Protein AF-A0A3B8W9D3-F1 (afdb_monomer)

Sequence (168 aa):
LASAAIVLVVVSRVHPNFDFNYLPTVIVENNRAYTASGGADHAIGFAELEPDWVSLARHAPWAAFSGMFRPLPGESFNFLSLLFSLENGVVLLLTLWSLSRWGKTRQVNSWMIAVLLYTVVLALLLALSTPNFGSLARYKTGFMPFFVYLILFNHPVAQALQRRLKFL

Nearest PDB structures (foldseek):
  8a0p-assembly1_A  TM=1.845E-01  e=8.650E+00  Populus trichocarpa

Structure (mmCIF, N/CA/C/O backbone):
data_AF-A0A3B8W9D3-F1
#
_entry.id   AF-A0A3B8W9D3-F1
#
loop_
_atom_site.group_PDB
_atom_site.id
_atom_site.type_symbol
_atom_site.label_atom_id
_atom_site.label_alt_id
_atom_site.label_comp_id
_atom_site.label_asym_id
_atom_site.label_entity_id
_atom_site.label_seq_id
_atom_site.pdbx_PDB_ins_code
_atom_site.Cartn_x
_atom_site.Cartn_y
_atom_site.Cartn_z
_atom_site.occupancy
_atom_site.B_iso_or_equiv
_atom_site.auth_seq_id
_atom_site.auth_comp_id
_atom_site.auth_asym_id
_atom_site.auth_atom_id
_atom_site.pdbx_PDB_model_num
ATOM 1 N N . LEU A 1 1 ? -21.979 4.818 -26.863 1.00 64.06 1 LEU A N 1
ATOM 2 C CA . LEU A 1 1 ? -21.192 3.741 -26.210 1.00 64.06 1 LEU A CA 1
ATOM 3 C C . LEU A 1 1 ? -20.366 2.945 -27.225 1.00 64.06 1 LEU A C 1
ATOM 5 O O . LEU A 1 1 ? -19.154 2.928 -27.081 1.00 64.06 1 LEU A O 1
ATOM 9 N N . ALA A 1 2 ? -20.965 2.384 -28.285 1.00 70.75 2 ALA A N 1
ATOM 10 C CA . ALA A 1 2 ? -20.228 1.633 -29.317 1.00 70.75 2 ALA A CA 1
ATOM 11 C C . ALA A 1 2 ? -19.156 2.457 -30.066 1.00 70.75 2 ALA A C 1
ATOM 13 O O . ALA A 1 2 ? -18.045 1.983 -30.269 1.00 70.75 2 ALA A O 1
ATOM 14 N N . SER A 1 3 ? -19.443 3.717 -30.404 1.00 73.12 3 SER A N 1
ATOM 15 C CA . SER A 1 3 ? -18.486 4.621 -31.062 1.00 73.12 3 SER A CA 1
ATOM 16 C C . SER A 1 3 ? -17.249 4.919 -30.209 1.00 73.12 3 SER A C 1
ATOM 18 O O . SER A 1 3 ? -16.134 4.900 -30.716 1.00 73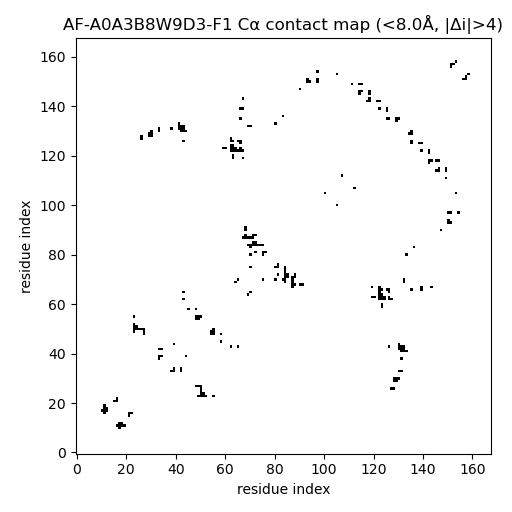.12 3 SER A O 1
ATOM 20 N N . ALA A 1 4 ? -17.424 5.121 -28.900 1.00 75.81 4 ALA A N 1
ATOM 21 C CA . ALA A 1 4 ? -16.316 5.343 -27.970 1.00 75.81 4 ALA A CA 1
ATOM 22 C C . ALA A 1 4 ? -15.431 4.094 -27.813 1.00 75.81 4 ALA A C 1
ATOM 24 O O . ALA A 1 4 ? -14.210 4.208 -27.784 1.00 75.81 4 ALA A O 1
ATOM 25 N N . ALA A 1 5 ? -16.036 2.901 -27.773 1.00 78.94 5 ALA A N 1
ATOM 26 C CA . ALA A 1 5 ? -15.295 1.642 -27.727 1.00 78.94 5 ALA A CA 1
ATOM 27 C C . ALA A 1 5 ? -14.464 1.418 -29.002 1.00 78.94 5 ALA A C 1
ATOM 29 O O . ALA A 1 5 ? -13.304 1.032 -28.914 1.00 78.94 5 ALA A O 1
ATOM 30 N N . ILE A 1 6 ? -15.021 1.726 -30.178 1.00 81.19 6 ILE A N 1
ATOM 31 C CA . ILE A 1 6 ? -14.300 1.628 -31.457 1.00 81.19 6 ILE A CA 1
ATOM 32 C C . ILE A 1 6 ? -13.117 2.601 -31.488 1.00 81.19 6 ILE A C 1
ATOM 34 O O . ILE A 1 6 ? -12.015 2.199 -31.846 1.00 81.19 6 ILE A O 1
ATOM 38 N N . VAL A 1 7 ? -13.314 3.851 -31.056 1.00 81.50 7 VAL A N 1
ATOM 39 C CA . VAL A 1 7 ? -12.227 4.842 -30.975 1.00 81.50 7 VAL A CA 1
ATOM 40 C C . VAL A 1 7 ? -11.122 4.370 -30.026 1.00 81.50 7 VAL A C 1
ATOM 42 O O . VAL A 1 7 ? -9.953 4.445 -30.388 1.00 81.50 7 VAL A O 1
ATOM 45 N N . LEU A 1 8 ? -11.468 3.815 -28.860 1.00 76.50 8 LEU A N 1
ATOM 46 C CA . LEU A 1 8 ? -10.487 3.268 -27.915 1.00 76.50 8 LEU A CA 1
ATOM 47 C C . LEU A 1 8 ? -9.692 2.098 -28.505 1.00 76.50 8 LEU A C 1
ATOM 49 O O . LEU A 1 8 ? -8.474 2.055 -28.349 1.00 76.50 8 LEU A O 1
ATOM 53 N N . VAL A 1 9 ? -10.350 1.178 -29.217 1.00 77.31 9 VAL A N 1
ATOM 54 C CA . VAL A 1 9 ? -9.668 0.048 -29.869 1.00 77.31 9 VAL A CA 1
ATOM 55 C C . VAL A 1 9 ? -8.755 0.534 -30.994 1.00 77.31 9 VAL A C 1
ATOM 57 O O . VAL A 1 9 ? -7.627 0.062 -31.103 1.00 77.31 9 VAL A O 1
ATOM 60 N N . VAL A 1 10 ? -9.198 1.493 -31.809 1.00 79.56 10 VAL A N 1
ATOM 61 C CA . VAL A 1 10 ? -8.377 2.047 -32.896 1.00 79.56 10 VAL A CA 1
ATOM 62 C C . VAL A 1 10 ? -7.162 2.786 -32.334 1.00 79.56 10 VAL A C 1
ATOM 64 O O . VAL A 1 10 ? -6.044 2.513 -32.758 1.00 79.56 10 VAL A O 1
ATOM 67 N N . VAL A 1 11 ? -7.346 3.650 -31.331 1.00 77.56 11 VAL A N 1
ATOM 68 C CA . VAL A 1 11 ? -6.237 4.362 -30.668 1.00 77.56 11 VAL A CA 1
ATOM 69 C C . VAL A 1 11 ? -5.255 3.381 -30.021 1.00 77.56 11 VAL A C 1
ATOM 71 O O . VAL A 1 11 ? -4.046 3.556 -30.161 1.00 77.56 11 VAL A O 1
ATOM 74 N N . SER A 1 12 ? -5.758 2.306 -29.404 1.00 75.00 12 SER A N 1
ATOM 75 C CA . SER A 1 12 ? -4.935 1.234 -28.827 1.00 75.00 12 SER A CA 1
ATOM 76 C C . SER A 1 12 ? -4.045 0.527 -29.852 1.00 75.00 12 SER A C 1
ATOM 78 O O . SER A 1 12 ? -2.940 0.114 -29.519 1.00 75.00 12 SER A O 1
ATOM 80 N N . ARG A 1 13 ? -4.482 0.424 -31.114 1.00 72.88 13 ARG A N 1
ATOM 81 C CA . ARG A 1 13 ? -3.725 -0.250 -32.183 1.00 72.88 13 ARG A CA 1
ATOM 82 C C . ARG A 1 13 ? -2.779 0.665 -32.957 1.00 72.88 13 ARG A C 1
ATOM 84 O O . ARG A 1 13 ? -1.883 0.159 -33.622 1.00 72.88 13 ARG A O 1
ATOM 91 N N . VAL A 1 14 ? -2.983 1.981 -32.912 1.00 80.00 14 VAL A N 1
ATOM 92 C CA . VAL A 1 14 ? -2.197 2.946 -33.703 1.00 80.00 14 VAL A CA 1
ATOM 93 C C . VAL A 1 14 ? -0.906 3.357 -32.999 1.00 80.00 14 VAL A C 1
ATOM 95 O O . VAL A 1 14 ? 0.073 3.679 -33.669 1.00 80.00 14 VAL A O 1
ATOM 98 N N . HIS A 1 15 ? -0.875 3.347 -31.666 1.00 76.25 15 HIS A N 1
ATOM 99 C CA . HIS A 1 15 ? 0.270 3.850 -30.918 1.00 76.25 15 HIS A CA 1
ATOM 100 C C . HIS A 1 15 ? 0.779 2.802 -29.911 1.00 76.25 15 HIS A C 1
ATOM 102 O O . HIS A 1 15 ? -0.001 2.380 -29.059 1.00 76.25 15 HIS A O 1
ATOM 108 N N . PRO A 1 16 ? 2.080 2.435 -29.932 1.00 71.94 16 PRO A N 1
ATOM 109 C CA . PRO A 1 16 ? 2.653 1.385 -29.076 1.00 71.94 16 PRO A CA 1
ATOM 110 C C . PRO A 1 16 ? 2.342 1.558 -27.583 1.00 71.94 16 PRO A C 1
ATOM 112 O O . PRO A 1 16 ? 1.977 0.605 -26.910 1.00 71.94 16 PRO A O 1
ATOM 115 N N . ASN A 1 17 ? 2.377 2.798 -27.077 1.00 74.06 17 ASN A N 1
ATOM 116 C CA . ASN A 1 17 ? 2.039 3.104 -25.675 1.00 74.06 17 ASN A CA 1
ATOM 117 C C . ASN A 1 17 ? 0.587 2.786 -25.267 1.00 74.06 17 ASN A C 1
ATOM 119 O O . ASN A 1 17 ? 0.297 2.774 -24.074 1.00 74.06 17 ASN A O 1
ATOM 123 N N . PHE A 1 18 ? -0.327 2.585 -26.219 1.00 73.75 18 PHE A N 1
ATOM 124 C CA . PHE A 1 18 ? -1.715 2.211 -25.941 1.00 73.75 18 PHE A CA 1
ATOM 125 C C . PHE A 1 18 ? -2.002 0.73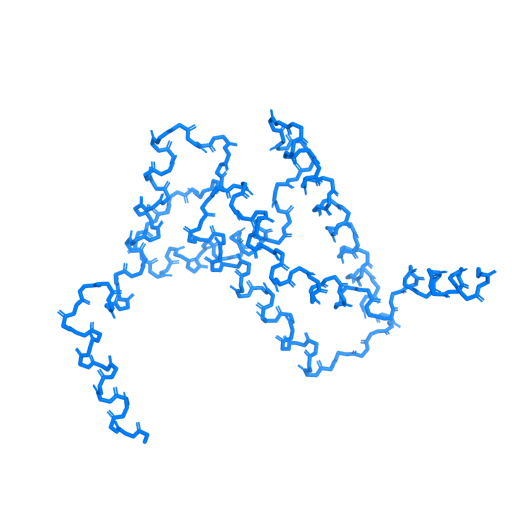7 -26.259 1.00 73.75 18 PHE A C 1
ATOM 127 O O . PHE A 1 18 ? -3.145 0.299 -26.090 1.00 73.75 18 PHE A O 1
ATOM 134 N N . ASP A 1 19 ? -1.000 -0.041 -26.680 1.00 80.50 19 ASP A N 1
ATOM 135 C CA . ASP A 1 19 ? -1.135 -1.490 -26.763 1.00 80.50 19 ASP A CA 1
ATOM 136 C C . ASP A 1 19 ? -1.098 -2.065 -25.346 1.00 80.50 19 ASP A C 1
ATOM 138 O O . ASP A 1 19 ? -0.126 -1.915 -24.604 1.00 80.50 19 ASP A O 1
ATOM 142 N N . PHE A 1 20 ? -2.175 -2.742 -24.959 1.00 78.88 20 PHE A N 1
ATOM 143 C CA . PHE A 1 20 ? -2.269 -3.371 -23.649 1.00 78.88 20 PHE A CA 1
ATOM 144 C C . PHE A 1 20 ? -1.146 -4.396 -23.438 1.00 78.88 20 PHE A C 1
ATOM 146 O O . PHE A 1 20 ? -0.594 -4.485 -22.346 1.00 78.88 20 PHE A O 1
ATOM 153 N N . ASN A 1 21 ? -0.731 -5.107 -24.489 1.00 83.62 21 ASN A N 1
ATOM 154 C CA . ASN A 1 21 ? 0.338 -6.104 -24.404 1.00 83.62 21 ASN A CA 1
ATOM 155 C C . ASN A 1 21 ? 1.730 -5.489 -24.203 1.00 83.62 21 ASN A C 1
ATOM 157 O O . ASN A 1 21 ? 2.663 -6.210 -23.865 1.00 83.62 21 ASN A O 1
ATOM 161 N N . TYR A 1 22 ? 1.862 -4.170 -24.359 1.00 85.88 22 TYR A N 1
ATOM 162 C CA . TYR A 1 22 ? 3.090 -3.429 -24.086 1.00 85.88 22 TYR A CA 1
ATOM 163 C C . TYR A 1 22 ? 3.213 -3.005 -22.607 1.00 85.88 22 TYR A C 1
ATOM 165 O O . TYR A 1 22 ? 4.263 -2.549 -22.159 1.00 85.88 22 TYR A O 1
ATOM 173 N N . LEU A 1 23 ? 2.164 -3.171 -21.791 1.00 87.31 23 LEU A N 1
ATOM 174 C CA . LEU A 1 23 ? 2.230 -2.818 -20.367 1.00 87.31 23 LEU A CA 1
ATOM 175 C C . LEU A 1 23 ? 3.238 -3.672 -19.575 1.00 87.31 23 LEU A C 1
ATOM 177 O O . LEU A 1 23 ? 4.036 -3.083 -18.838 1.00 87.31 23 LEU A O 1
ATOM 181 N N . PRO A 1 24 ? 3.271 -5.017 -19.706 1.00 89.94 24 PRO A N 1
ATOM 182 C CA . PRO A 1 24 ? 4.262 -5.835 -19.012 1.00 89.94 24 PRO A CA 1
ATOM 183 C C . PRO A 1 24 ? 5.699 -5.452 -19.373 1.00 89.94 24 PRO A C 1
ATOM 185 O O . PRO A 1 24 ? 6.543 -5.362 -18.484 1.00 89.94 24 PRO A O 1
ATOM 188 N N . THR A 1 25 ? 5.979 -5.165 -20.649 1.00 89.81 25 THR A N 1
ATOM 189 C CA . THR A 1 25 ? 7.323 -4.775 -21.101 1.00 89.81 25 THR A CA 1
ATOM 190 C C . THR A 1 25 ? 7.768 -3.473 -20.450 1.00 89.81 25 THR A C 1
ATOM 192 O O . THR A 1 25 ? 8.850 -3.443 -19.873 1.00 89.81 25 THR A O 1
ATOM 195 N N . VAL A 1 26 ? 6.915 -2.444 -20.423 1.00 90.00 26 VAL A N 1
ATOM 196 C CA . VAL A 1 26 ? 7.243 -1.151 -19.792 1.00 90.00 26 VAL A CA 1
ATOM 197 C C . VAL A 1 26 ? 7.481 -1.296 -18.289 1.00 90.00 26 VAL A C 1
ATOM 199 O O . VAL A 1 26 ? 8.407 -0.694 -17.750 1.00 90.00 26 VAL A O 1
ATOM 202 N N . ILE A 1 27 ? 6.674 -2.109 -17.602 1.00 90.25 27 ILE A N 1
ATOM 203 C CA . ILE A 1 27 ? 6.830 -2.365 -16.163 1.00 90.25 27 ILE A CA 1
ATOM 204 C C . ILE A 1 27 ? 8.194 -3.005 -15.876 1.00 90.25 27 ILE A C 1
ATOM 206 O O . ILE A 1 27 ? 8.923 -2.553 -14.989 1.00 90.25 27 ILE A O 1
ATOM 210 N N . VAL A 1 28 ? 8.563 -4.032 -16.645 1.00 90.56 28 VAL A N 1
ATOM 211 C CA . VAL A 1 28 ? 9.834 -4.745 -16.467 1.00 90.56 28 VAL A CA 1
ATOM 212 C C . VAL A 1 28 ? 11.028 -3.892 -16.881 1.00 90.56 28 VAL A C 1
ATOM 214 O O . VAL A 1 28 ? 12.034 -3.872 -16.172 1.00 90.56 28 VAL A O 1
ATOM 217 N N . GLU A 1 29 ? 10.930 -3.157 -17.985 1.00 90.19 29 GLU A N 1
ATOM 218 C CA . GLU A 1 29 ? 11.975 -2.235 -18.434 1.00 90.19 29 GLU A CA 1
ATOM 219 C C . GLU A 1 29 ? 12.210 -1.122 -17.416 1.00 90.19 29 GLU A C 1
ATOM 221 O O . GLU A 1 29 ? 13.359 -0.866 -17.061 1.00 90.19 29 GLU A O 1
ATOM 226 N N . ASN A 1 30 ? 11.148 -0.521 -16.871 1.00 89.25 30 ASN A N 1
ATOM 227 C CA . ASN A 1 30 ? 11.274 0.498 -15.831 1.00 89.25 30 ASN A CA 1
ATOM 228 C C . ASN A 1 30 ? 11.915 -0.072 -14.557 1.00 89.25 30 ASN A C 1
ATOM 230 O O . ASN A 1 30 ? 12.775 0.567 -13.947 1.00 89.25 30 ASN A O 1
ATOM 234 N N . ASN A 1 31 ? 11.543 -1.299 -14.175 1.00 89.19 31 ASN A N 1
ATOM 235 C CA . ASN A 1 31 ? 12.161 -1.984 -13.045 1.00 89.19 31 ASN A CA 1
ATOM 236 C C . ASN A 1 31 ? 13.666 -2.201 -13.256 1.00 89.19 31 ASN A C 1
ATOM 238 O O . ASN A 1 31 ? 14.465 -1.811 -12.404 1.00 89.19 31 ASN A O 1
ATOM 242 N N . ARG A 1 32 ? 14.050 -2.755 -14.411 1.00 88.75 32 ARG A N 1
ATOM 243 C CA . ARG A 1 32 ? 15.450 -3.021 -14.772 1.00 88.75 32 ARG A CA 1
ATOM 244 C C . ARG A 1 32 ? 16.267 -1.742 -14.920 1.00 88.75 32 ARG A C 1
ATOM 246 O O . ARG A 1 32 ? 17.411 -1.702 -14.485 1.00 88.75 32 ARG A O 1
ATOM 253 N N . ALA A 1 33 ? 15.691 -0.691 -15.499 1.00 87.88 33 ALA A N 1
ATOM 254 C CA . ALA A 1 33 ? 16.353 0.602 -15.633 1.00 87.88 33 ALA A CA 1
ATOM 255 C C . ALA A 1 33 ? 16.661 1.214 -14.259 1.00 87.88 33 ALA A C 1
ATOM 257 O O . ALA A 1 33 ? 17.763 1.717 -14.042 1.00 87.88 33 ALA A O 1
ATOM 258 N N . TYR A 1 34 ? 15.721 1.116 -13.313 1.00 84.62 34 TYR A N 1
ATOM 259 C CA . TYR A 1 34 ? 15.902 1.636 -11.958 1.00 84.62 34 TYR A CA 1
ATOM 260 C C . TYR A 1 34 ? 16.929 0.837 -11.138 1.00 84.62 34 TYR A C 1
ATOM 262 O O . TYR A 1 34 ? 17.729 1.415 -10.397 1.00 84.62 34 TYR A O 1
ATOM 270 N N . THR A 1 35 ? 16.945 -0.493 -11.264 1.00 84.81 35 THR A N 1
ATOM 271 C CA . THR A 1 35 ? 17.960 -1.321 -10.594 1.00 84.81 35 THR A CA 1
ATOM 272 C C . THR A 1 35 ? 19.345 -1.115 -11.209 1.00 84.81 35 THR A C 1
ATOM 274 O O . THR A 1 35 ? 20.317 -0.981 -10.466 1.00 84.81 35 THR A O 1
ATOM 277 N N . ALA A 1 36 ? 19.437 -0.983 -12.538 1.00 85.25 36 ALA A N 1
ATOM 278 C CA . ALA A 1 36 ? 20.682 -0.690 -13.250 1.00 85.25 36 ALA A CA 1
ATOM 279 C C . ALA A 1 36 ? 21.269 0.690 -12.905 1.00 85.25 36 ALA A C 1
ATOM 281 O O . ALA A 1 36 ? 22.488 0.845 -12.896 1.00 85.25 36 ALA A O 1
ATOM 282 N N . SER A 1 37 ? 20.438 1.682 -12.561 1.00 83.69 37 SER A N 1
ATOM 283 C CA . SER A 1 37 ? 20.904 3.008 -12.128 1.00 83.69 37 SER A CA 1
ATOM 284 C C . SER A 1 37 ? 21.425 3.052 -10.680 1.00 83.69 37 SER A C 1
ATOM 286 O O . SER A 1 37 ? 21.580 4.137 -10.125 1.00 83.69 37 SER A O 1
ATOM 288 N N . GLY A 1 38 ? 21.649 1.899 -10.037 1.00 73.94 38 GLY A N 1
ATOM 289 C CA . GLY A 1 38 ? 22.109 1.808 -8.645 1.00 73.94 38 GLY A CA 1
ATOM 290 C C . GLY A 1 38 ? 20.999 1.986 -7.603 1.00 73.94 38 GLY A C 1
ATOM 291 O O . GLY A 1 38 ? 21.282 2.100 -6.417 1.00 73.94 38 GLY A O 1
ATOM 292 N N . GLY A 1 39 ? 19.729 1.995 -8.024 1.00 75.19 39 GLY A N 1
ATOM 293 C CA . GLY A 1 39 ? 18.573 2.126 -7.133 1.00 75.19 39 GLY A CA 1
ATOM 294 C C . GLY A 1 39 ? 18.144 0.820 -6.462 1.00 75.19 39 GLY A C 1
ATOM 295 O O . GLY A 1 39 ? 17.126 0.814 -5.775 1.00 75.19 39 GLY A O 1
ATOM 296 N N . ALA A 1 40 ? 18.874 -0.283 -6.665 1.00 70.88 40 ALA A N 1
ATOM 297 C CA . ALA A 1 40 ? 18.480 -1.620 -6.216 1.00 70.88 40 ALA A CA 1
ATOM 298 C C . ALA A 1 40 ? 18.211 -1.698 -4.701 1.00 70.88 40 ALA A C 1
ATOM 300 O O . ALA A 1 40 ? 17.218 -2.297 -4.293 1.00 70.88 40 ALA A O 1
ATOM 301 N N . ASP A 1 41 ? 19.013 -1.011 -3.884 1.00 71.19 41 ASP A N 1
ATOM 302 C CA . ASP A 1 41 ? 18.845 -0.980 -2.423 1.00 71.19 41 ASP A CA 1
ATOM 303 C C . ASP A 1 41 ? 17.575 -0.234 -1.986 1.00 71.19 41 ASP A C 1
ATOM 305 O O . ASP A 1 41 ? 17.066 -0.423 -0.885 1.00 71.19 41 ASP A O 1
ATOM 309 N N . HIS A 1 42 ? 17.029 0.622 -2.850 1.00 73.81 42 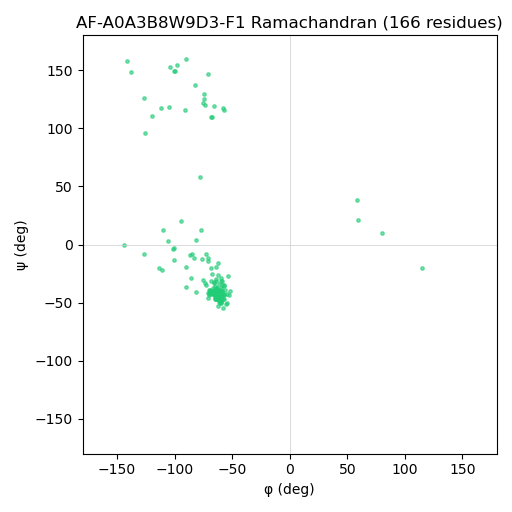HIS A N 1
ATOM 310 C CA . HIS A 1 42 ? 15.823 1.414 -2.594 1.00 73.81 42 HIS A CA 1
ATOM 311 C C . HIS A 1 42 ? 14.632 0.951 -3.439 1.00 73.81 42 HIS A C 1
ATOM 313 O O . HIS A 1 42 ? 13.618 1.655 -3.529 1.00 73.81 42 HIS A O 1
ATOM 319 N N . ALA A 1 43 ? 14.767 -0.222 -4.061 1.00 80.12 43 ALA A N 1
ATOM 320 C CA . ALA A 1 43 ? 13.780 -0.804 -4.940 1.00 80.12 43 ALA A CA 1
ATOM 321 C C . ALA A 1 43 ? 13.001 -1.941 -4.264 1.00 80.12 43 ALA A C 1
ATOM 323 O O . ALA A 1 43 ? 13.513 -2.689 -3.427 1.00 80.12 43 ALA A O 1
ATOM 324 N N . ILE A 1 44 ? 11.766 -2.155 -4.710 1.00 79.62 44 ILE A N 1
ATOM 325 C CA . ILE A 1 44 ? 11.079 -3.423 -4.501 1.00 79.62 44 ILE A CA 1
ATOM 326 C C . ILE A 1 44 ? 11.807 -4.484 -5.332 1.00 79.62 44 ILE A C 1
ATOM 328 O O . ILE A 1 44 ? 11.747 -4.482 -6.562 1.00 79.62 44 ILE A O 1
ATOM 332 N N . GLY A 1 45 ? 12.496 -5.397 -4.649 1.00 77.69 45 GLY A N 1
ATOM 333 C CA . GLY A 1 45 ? 13.080 -6.575 -5.278 1.00 77.69 45 GLY A CA 1
ATOM 334 C C . GLY A 1 45 ? 11.993 -7.511 -5.809 1.00 77.69 45 GLY A C 1
ATOM 335 O O . GLY A 1 45 ? 11.185 -8.030 -5.033 1.00 77.69 45 GLY A O 1
ATOM 336 N N . PHE A 1 46 ? 11.996 -7.736 -7.122 1.00 80.06 46 PHE A N 1
ATOM 337 C CA . PHE A 1 46 ? 11.247 -8.800 -7.785 1.00 80.06 46 PHE A CA 1
ATOM 338 C C . PHE A 1 46 ? 12.253 -9.810 -8.342 1.00 80.06 46 PHE A C 1
ATOM 340 O O . PHE A 1 46 ? 13.089 -9.456 -9.171 1.00 80.06 46 PHE A O 1
ATOM 347 N N . ALA A 1 47 ? 12.209 -11.054 -7.864 1.00 74.44 47 ALA A N 1
ATOM 348 C CA . ALA A 1 47 ? 13.028 -12.126 -8.422 1.00 74.44 47 ALA A CA 1
ATOM 349 C C . ALA A 1 47 ? 12.438 -12.563 -9.768 1.00 74.44 47 ALA A C 1
ATOM 351 O O . ALA A 1 47 ? 11.247 -12.841 -9.821 1.00 74.44 47 ALA A O 1
ATOM 352 N N . GLU A 1 48 ? 13.259 -12.630 -10.820 1.00 79.50 48 GLU A N 1
ATOM 353 C CA . GLU A 1 48 ? 12.874 -13.209 -12.123 1.00 79.50 48 GLU A CA 1
ATOM 354 C C . GLU A 1 48 ? 11.657 -12.536 -12.791 1.00 79.50 48 GLU A C 1
ATOM 356 O O . GLU A 1 48 ? 10.829 -13.189 -13.419 1.00 79.50 48 GLU A O 1
ATOM 361 N N . LEU A 1 49 ? 11.544 -11.206 -12.685 1.00 84.81 49 LEU A N 1
ATOM 362 C CA . LEU A 1 49 ? 10.455 -10.469 -13.327 1.00 84.81 49 LEU A CA 1
ATOM 363 C C . LEU A 1 49 ? 10.600 -10.488 -14.865 1.00 84.81 49 LEU A C 1
ATOM 365 O O . LEU A 1 49 ? 11.483 -9.840 -15.449 1.00 84.81 49 LEU A O 1
ATOM 369 N N . GLU A 1 50 ? 9.701 -11.223 -15.515 1.00 89.81 50 GLU A N 1
ATOM 370 C CA . GLU A 1 50 ? 9.577 -11.331 -16.972 1.00 89.81 50 GLU A CA 1
ATOM 371 C C . GLU A 1 50 ? 8.442 -10.451 -17.522 1.00 89.81 50 GLU A C 1
ATOM 373 O O . GLU A 1 50 ? 7.447 -10.240 -16.817 1.00 89.81 50 GLU A O 1
ATOM 378 N N . PRO A 1 51 ? 8.565 -9.941 -18.765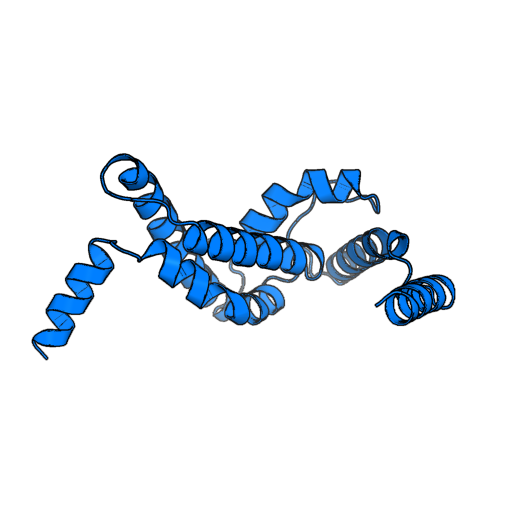 1.00 89.12 51 PRO A N 1
ATOM 379 C CA . PRO A 1 51 ? 7.575 -9.073 -19.403 1.00 89.12 51 PRO A CA 1
ATOM 380 C C . PRO A 1 51 ? 6.370 -9.871 -19.928 1.00 89.12 51 PRO A C 1
ATOM 382 O O . PRO A 1 51 ? 6.053 -9.836 -21.113 1.00 89.12 51 PRO A O 1
ATOM 385 N N . ASP A 1 52 ? 5.702 -10.597 -19.035 1.00 91.25 52 ASP A N 1
ATOM 386 C CA . ASP A 1 52 ? 4.525 -11.411 -19.332 1.00 91.25 52 ASP A CA 1
ATOM 387 C C . ASP A 1 52 ? 3.449 -11.267 -18.244 1.00 91.25 52 ASP A C 1
ATOM 389 O O . ASP A 1 52 ? 3.741 -11.084 -17.058 1.00 91.25 52 ASP A O 1
ATOM 393 N N . TRP A 1 53 ? 2.180 -11.379 -18.636 1.00 88.81 53 TRP A N 1
ATOM 394 C CA . TRP A 1 53 ? 1.044 -11.253 -17.721 1.00 88.81 53 TRP A CA 1
ATOM 395 C C . TRP A 1 53 ? 1.038 -12.312 -16.616 1.00 88.81 53 TRP A C 1
ATOM 397 O O . TRP A 1 53 ? 0.632 -12.011 -15.491 1.00 88.81 53 TRP A O 1
ATOM 407 N N . VAL A 1 54 ? 1.511 -13.529 -16.899 1.00 91.69 54 VAL A N 1
ATOM 408 C CA . VAL A 1 54 ? 1.610 -14.609 -15.908 1.00 91.69 54 VAL A CA 1
ATOM 409 C C . VAL A 1 54 ? 2.681 -14.281 -14.873 1.00 91.69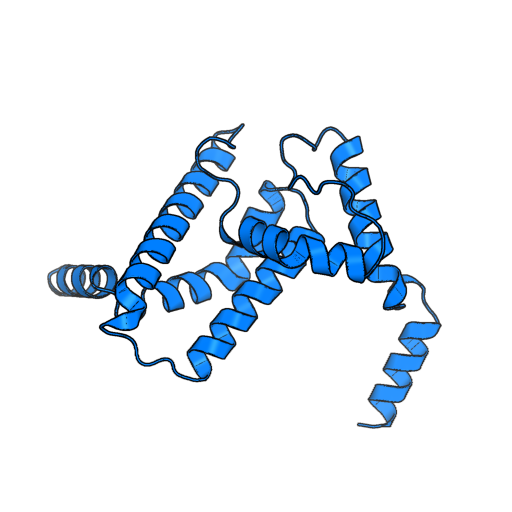 54 VAL A C 1
ATOM 411 O O . VAL A 1 54 ? 2.454 -14.469 -13.676 1.00 91.69 54 VAL A O 1
ATOM 414 N N . SER A 1 55 ? 3.820 -13.745 -15.315 1.00 90.50 55 SER A N 1
ATOM 415 C CA . SER A 1 55 ? 4.889 -13.259 -14.435 1.00 90.50 55 SER A CA 1
ATOM 416 C C . SER A 1 55 ? 4.378 -12.146 -13.509 1.00 90.50 55 SER A C 1
ATOM 418 O O . SER A 1 55 ? 4.480 -12.256 -12.284 1.00 90.50 55 SER A O 1
ATOM 420 N N . LEU A 1 56 ? 3.699 -11.130 -14.054 1.00 90.44 56 LEU A N 1
ATOM 421 C CA . LEU A 1 56 ? 3.111 -10.049 -13.253 1.00 90.44 56 LEU A CA 1
ATOM 422 C C . LEU A 1 56 ? 2.074 -10.568 -12.247 1.00 90.44 56 LEU A C 1
ATOM 424 O O . LEU A 1 56 ? 2.089 -10.163 -11.083 1.00 90.44 56 LEU A O 1
ATOM 428 N N . ALA A 1 57 ? 1.195 -11.482 -12.665 1.00 91.56 57 ALA A N 1
ATOM 429 C CA . ALA A 1 57 ? 0.191 -12.080 -11.787 1.00 91.56 57 ALA A CA 1
ATOM 430 C C . ALA A 1 57 ? 0.829 -12.897 -10.650 1.00 91.56 57 ALA A C 1
ATOM 432 O O . ALA A 1 57 ? 0.361 -12.834 -9.512 1.00 91.56 57 ALA A O 1
ATOM 433 N N . ARG A 1 58 ? 1.930 -13.610 -10.923 1.00 92.69 58 ARG A N 1
ATOM 434 C CA . ARG A 1 58 ? 2.701 -14.346 -9.909 1.00 92.69 58 ARG A CA 1
ATOM 435 C C . ARG A 1 58 ? 3.303 -13.408 -8.862 1.00 92.69 58 ARG A C 1
ATOM 437 O O . ARG A 1 58 ? 3.300 -13.736 -7.677 1.00 92.69 58 ARG A O 1
ATOM 444 N N . HIS A 1 59 ? 3.772 -12.233 -9.278 1.00 92.25 59 HIS A N 1
ATOM 445 C CA . HIS A 1 59 ? 4.327 -11.224 -8.374 1.00 92.25 59 HIS A CA 1
ATOM 446 C C . HIS A 1 59 ? 3.279 -10.307 -7.740 1.00 92.25 59 HIS A C 1
ATOM 448 O O . HIS A 1 59 ? 3.613 -9.564 -6.816 1.00 92.25 59 HIS A O 1
ATOM 454 N N . ALA A 1 60 ? 2.016 -10.377 -8.163 1.00 91.62 60 ALA A N 1
ATOM 455 C CA . ALA A 1 60 ? 0.968 -9.488 -7.679 1.00 91.62 60 ALA A CA 1
ATOM 456 C C . ALA A 1 60 ? 0.767 -9.518 -6.149 1.00 91.62 60 ALA A C 1
ATOM 458 O O . ALA A 1 60 ? 0.679 -8.443 -5.555 1.00 91.62 60 ALA A O 1
ATOM 459 N N . PRO A 1 61 ? 0.760 -10.676 -5.455 1.00 92.00 61 PRO A N 1
ATOM 460 C CA . PRO A 1 61 ? 0.620 -10.694 -3.997 1.00 92.00 61 PRO A CA 1
ATOM 461 C C . PRO A 1 61 ? 1.778 -9.983 -3.285 1.00 92.00 61 PRO A C 1
ATOM 463 O O . PRO A 1 61 ? 1.565 -9.223 -2.339 1.00 92.00 61 PRO A O 1
ATOM 466 N N . TRP A 1 62 ? 3.005 -10.189 -3.774 1.00 92.56 62 TRP A N 1
ATOM 467 C CA . TRP A 1 62 ? 4.204 -9.547 -3.236 1.00 92.56 62 TRP A CA 1
ATOM 468 C C . TRP A 1 62 ? 4.230 -8.044 -3.521 1.00 92.56 62 TRP A C 1
ATOM 470 O O . TRP A 1 62 ? 4.576 -7.252 -2.642 1.00 92.56 62 TRP A O 1
ATOM 480 N N . ALA A 1 63 ? 3.818 -7.643 -4.724 1.00 92.31 63 ALA A N 1
ATOM 481 C CA . ALA A 1 63 ? 3.685 -6.247 -5.113 1.00 92.31 63 ALA A CA 1
ATOM 482 C C . ALA A 1 63 ? 2.621 -5.534 -4.271 1.00 92.31 63 ALA A C 1
ATOM 484 O O . ALA A 1 63 ? 2.896 -4.468 -3.735 1.00 92.31 63 ALA A O 1
ATOM 485 N N . ALA A 1 64 ? 1.444 -6.136 -4.077 1.00 93.50 64 ALA A N 1
ATOM 486 C CA . ALA A 1 64 ? 0.393 -5.576 -3.233 1.00 93.50 64 ALA A CA 1
ATOM 487 C C . ALA A 1 64 ? 0.869 -5.408 -1.781 1.00 93.50 64 ALA A C 1
ATOM 489 O O . ALA A 1 64 ? 0.730 -4.328 -1.212 1.00 93.50 64 ALA A O 1
ATOM 490 N N . PHE A 1 65 ? 1.501 -6.434 -1.199 1.00 93.31 65 PHE A N 1
ATOM 491 C CA . PHE A 1 65 ? 2.074 -6.338 0.146 1.00 93.31 65 PHE A CA 1
ATOM 492 C C . PHE A 1 65 ? 3.131 -5.229 0.239 1.00 93.31 65 PHE A C 1
ATOM 494 O O . PHE A 1 65 ? 3.077 -4.388 1.138 1.00 93.31 65 PHE A O 1
ATOM 501 N N . SER A 1 66 ? 4.060 -5.192 -0.719 1.00 91.62 66 SER A N 1
ATOM 502 C CA . SER A 1 66 ? 5.107 -4.170 -0.776 1.00 91.62 66 SER A CA 1
ATOM 503 C C . SER A 1 66 ? 4.518 -2.767 -0.935 1.00 91.62 66 SER A C 1
ATOM 505 O O . SER A 1 66 ? 4.941 -1.847 -0.243 1.00 91.62 66 SER A O 1
ATOM 507 N N . GLY A 1 67 ? 3.495 -2.613 -1.774 1.00 91.44 67 GLY A N 1
ATOM 508 C CA . GLY A 1 67 ? 2.790 -1.355 -2.005 1.00 91.44 67 GLY A CA 1
ATOM 509 C C . GLY A 1 67 ? 2.059 -0.820 -0.777 1.00 91.44 67 GLY A C 1
ATOM 510 O O . GLY A 1 67 ? 1.947 0.392 -0.612 1.00 91.44 67 GLY A O 1
ATOM 511 N N . MET A 1 68 ? 1.573 -1.708 0.092 1.00 91.62 68 MET A N 1
ATOM 512 C CA . MET A 1 68 ? 0.816 -1.324 1.286 1.00 91.62 68 MET A CA 1
ATOM 513 C C . MET A 1 68 ? 1.696 -1.105 2.518 1.00 91.62 68 MET A C 1
ATOM 515 O O . MET A 1 68 ? 1.393 -0.228 3.326 1.00 91.62 68 MET A O 1
ATOM 519 N N . PHE A 1 69 ? 2.754 -1.903 2.688 1.00 91.88 69 PHE A N 1
ATOM 520 C CA . PHE A 1 69 ? 3.470 -1.991 3.966 1.00 91.88 69 PHE A CA 1
ATOM 521 C C . PHE A 1 69 ? 4.979 -1.757 3.882 1.00 91.88 69 PHE A C 1
ATOM 523 O O . PHE A 1 69 ? 5.613 -1.667 4.930 1.00 91.88 69 PHE A O 1
ATOM 530 N N . ARG A 1 70 ? 5.586 -1.649 2.692 1.00 90.56 70 ARG A N 1
ATOM 531 C CA . ARG A 1 70 ? 7.028 -1.368 2.567 1.00 90.56 70 ARG A CA 1
ATOM 532 C C . ARG A 1 70 ? 7.288 0.114 2.260 1.00 90.56 70 ARG A C 1
ATOM 534 O O . ARG A 1 70 ? 6.442 0.770 1.649 1.00 90.56 70 ARG A O 1
ATOM 541 N N . PRO A 1 71 ? 8.420 0.691 2.705 1.00 89.62 71 PRO A N 1
ATOM 542 C CA . PRO A 1 71 ? 9.520 0.059 3.450 1.00 89.62 71 PRO A CA 1
ATOM 543 C C . PRO A 1 71 ? 9.136 -0.295 4.894 1.00 89.62 71 PRO A C 1
ATOM 545 O O . PRO A 1 71 ? 8.342 0.419 5.507 1.00 89.62 71 PRO A O 1
ATOM 548 N N . LEU A 1 72 ? 9.693 -1.388 5.425 1.00 88.62 72 LEU A N 1
ATOM 549 C CA . LEU A 1 72 ? 9.530 -1.801 6.827 1.00 88.62 72 LEU A CA 1
ATOM 550 C C . LEU A 1 72 ? 10.626 -1.213 7.734 1.00 88.62 72 LEU A C 1
ATOM 552 O O . LEU A 1 72 ? 11.687 -0.810 7.238 1.00 88.62 72 LEU A O 1
ATOM 556 N N . PRO A 1 73 ? 10.404 -1.144 9.065 1.00 83.56 73 PRO A N 1
ATOM 557 C CA . PRO A 1 73 ? 11.454 -0.759 10.005 1.00 83.56 73 PRO A CA 1
ATOM 558 C C . PRO A 1 73 ? 12.655 -1.706 9.859 1.00 83.56 73 PRO A C 1
ATOM 560 O O . PRO A 1 73 ? 12.524 -2.904 10.086 1.00 83.56 73 PRO A O 1
ATOM 563 N N . GLY A 1 74 ? 13.805 -1.177 9.433 1.00 81.00 74 GLY A N 1
ATOM 564 C CA . GLY A 1 74 ? 15.012 -1.959 9.116 1.00 81.00 74 GLY A CA 1
ATOM 565 C C . GLY A 1 74 ? 15.425 -1.929 7.639 1.00 81.00 74 GLY A C 1
ATOM 566 O O . GLY A 1 74 ? 16.596 -2.116 7.341 1.00 81.00 74 GLY A O 1
ATOM 567 N N . GLU A 1 75 ? 14.515 -1.583 6.726 1.00 77.12 75 GLU A N 1
ATOM 568 C CA . GLU A 1 75 ? 14.808 -1.377 5.291 1.00 77.12 75 GLU A CA 1
ATOM 569 C C . GLU A 1 75 ? 15.092 0.103 4.971 1.00 77.12 75 GLU A C 1
ATOM 571 O O . GLU A 1 75 ? 14.894 0.579 3.855 1.00 77.12 75 GLU A O 1
ATOM 576 N N . SER A 1 76 ? 15.453 0.882 5.992 1.00 77.69 76 SER A N 1
ATOM 577 C CA . SER A 1 76 ? 15.564 2.337 5.910 1.00 77.69 76 SER A CA 1
ATOM 578 C C . SER A 1 76 ? 17.020 2.769 5.857 1.00 77.69 76 SER A C 1
ATOM 580 O O . SER A 1 76 ? 17.760 2.570 6.812 1.00 77.69 76 SER A O 1
ATOM 582 N N . PHE A 1 77 ? 17.397 3.425 4.764 1.00 76.38 77 PHE A N 1
ATOM 583 C CA . PHE A 1 77 ? 18.776 3.861 4.517 1.00 76.38 77 PHE A CA 1
ATOM 584 C C . PHE A 1 77 ? 19.006 5.348 4.813 1.00 76.38 77 PHE A C 1
ATOM 586 O O . PHE A 1 77 ? 20.141 5.795 4.893 1.00 76.38 77 PHE A O 1
ATOM 593 N N . ASN A 1 78 ? 17.925 6.115 4.989 1.00 83.56 78 ASN A N 1
ATOM 594 C CA . ASN A 1 78 ? 17.943 7.560 5.213 1.00 83.56 78 ASN A CA 1
ATOM 595 C C . ASN A 1 78 ? 16.874 7.964 6.239 1.00 83.56 78 ASN A C 1
ATOM 597 O O . ASN A 1 78 ? 15.862 7.275 6.387 1.00 83.56 78 ASN A O 1
ATOM 601 N N . PHE A 1 79 ? 17.039 9.126 6.883 1.00 85.12 79 PHE A N 1
ATOM 602 C CA . PHE A 1 79 ? 16.108 9.634 7.906 1.00 85.12 79 PHE A CA 1
ATOM 603 C C . PHE A 1 79 ? 14.651 9.722 7.418 1.00 85.12 79 PHE A C 1
ATOM 605 O O . PHE A 1 79 ? 13.730 9.301 8.111 1.00 85.12 79 PHE A O 1
ATOM 612 N N . LEU A 1 80 ? 14.429 10.195 6.187 1.00 85.25 80 LEU A N 1
ATOM 613 C CA . LEU A 1 80 ? 13.084 10.240 5.598 1.00 85.25 80 LEU A CA 1
ATOM 614 C C . LEU A 1 80 ? 12.488 8.838 5.399 1.00 85.25 80 LEU A C 1
ATOM 616 O O . LEU A 1 80 ? 11.308 8.627 5.661 1.00 85.25 80 LEU A O 1
ATOM 620 N N . SER A 1 81 ? 13.306 7.865 4.987 1.00 83.81 81 SER A N 1
ATOM 621 C CA . SER A 1 81 ? 12.867 6.472 4.845 1.00 83.81 81 SER A CA 1
ATOM 622 C C . SER A 1 81 ? 12.496 5.851 6.190 1.00 83.81 81 SER A C 1
ATOM 624 O O . SER A 1 81 ? 11.588 5.027 6.235 1.00 83.81 81 SER A O 1
ATOM 626 N N . LEU A 1 82 ? 13.166 6.260 7.273 1.00 88.44 82 LEU A N 1
ATOM 627 C CA . LEU A 1 82 ? 12.846 5.823 8.630 1.00 88.44 82 LEU A CA 1
ATOM 628 C C . LEU A 1 82 ? 11.457 6.309 9.064 1.00 88.44 82 LEU A C 1
ATOM 630 O O . LEU A 1 82 ? 10.691 5.553 9.650 1.00 88.44 82 LEU A O 1
ATOM 634 N N . LEU A 1 83 ? 11.096 7.554 8.742 1.00 88.88 83 LEU A N 1
ATOM 635 C CA . LEU A 1 83 ? 9.756 8.068 9.040 1.00 88.88 83 LEU A CA 1
ATOM 636 C C . LEU A 1 83 ? 8.673 7.293 8.278 1.00 88.88 83 LEU A C 1
ATOM 638 O O . LEU A 1 83 ? 7.676 6.885 8.875 1.00 88.88 83 LEU A O 1
ATOM 642 N N . PHE A 1 84 ? 8.891 7.031 6.986 1.00 88.25 84 PHE A N 1
ATOM 643 C CA . PHE A 1 84 ? 7.954 6.235 6.190 1.00 88.25 84 PHE A CA 1
ATOM 644 C C . PHE A 1 84 ? 7.849 4.788 6.675 1.00 88.25 84 PHE A C 1
ATOM 646 O O . PHE A 1 84 ? 6.760 4.215 6.644 1.00 88.25 84 PHE A O 1
ATOM 653 N N . SER A 1 85 ? 8.951 4.195 7.136 1.00 90.81 85 SER A N 1
ATOM 654 C CA . SER A 1 85 ? 8.931 2.825 7.637 1.00 90.81 85 SER A CA 1
ATOM 655 C C . SER A 1 85 ? 8.267 2.689 8.999 1.00 90.81 85 SER A C 1
ATOM 657 O O . SER A 1 85 ? 7.570 1.703 9.235 1.00 90.81 85 SER A O 1
ATOM 659 N N . LEU A 1 86 ? 8.392 3.694 9.868 1.00 92.19 86 LEU A N 1
ATOM 660 C CA . LEU A 1 86 ? 7.629 3.766 11.114 1.00 92.19 86 LEU A CA 1
ATOM 661 C C . LEU A 1 86 ? 6.126 3.885 10.844 1.00 92.19 86 LEU A C 1
ATOM 663 O O . LEU A 1 86 ? 5.346 3.137 11.432 1.00 92.19 86 LEU A O 1
ATOM 667 N N . GLU A 1 87 ? 5.717 4.770 9.930 1.00 91.38 87 GLU A N 1
ATOM 668 C CA . GLU A 1 87 ? 4.315 4.906 9.511 1.00 91.38 87 GLU A CA 1
ATOM 669 C C . GLU A 1 87 ? 3.757 3.564 9.009 1.00 91.38 87 GLU A C 1
ATOM 671 O O . GLU A 1 87 ? 2.729 3.082 9.493 1.00 91.38 87 GLU A O 1
ATOM 676 N N . ASN A 1 88 ? 4.470 2.924 8.082 1.00 92.31 88 ASN A N 1
ATOM 677 C CA . ASN A 1 88 ?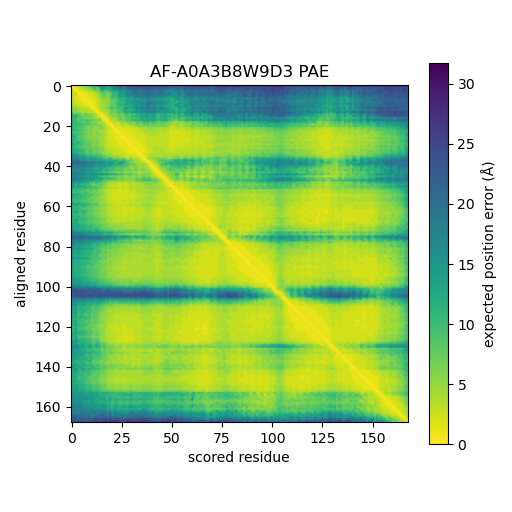 4.077 1.636 7.526 1.00 92.31 88 ASN A CA 1
ATOM 678 C C . ASN A 1 88 ? 4.064 0.518 8.575 1.00 92.31 88 ASN A C 1
ATOM 680 O O . ASN A 1 88 ? 3.165 -0.321 8.562 1.00 92.31 88 ASN A O 1
ATOM 684 N N . GLY A 1 89 ? 5.019 0.521 9.508 1.00 92.94 89 GLY A N 1
ATOM 685 C CA . GLY A 1 89 ? 5.067 -0.420 10.623 1.00 92.94 89 GLY A CA 1
ATOM 686 C C . GLY A 1 89 ? 3.844 -0.293 11.532 1.00 92.94 89 GLY A C 1
ATOM 687 O O . GLY A 1 89 ? 3.219 -1.299 11.868 1.00 92.94 89 GLY A O 1
ATOM 688 N N . VAL A 1 90 ? 3.434 0.935 11.867 1.00 92.81 90 VAL A N 1
ATOM 689 C CA . VAL A 1 90 ? 2.201 1.184 12.635 1.00 92.81 90 VAL A CA 1
ATOM 690 C C . VAL A 1 90 ? 0.978 0.663 11.881 1.00 92.81 90 VAL A C 1
ATOM 692 O O . VAL A 1 90 ? 0.135 -0.017 12.470 1.00 92.81 90 VAL A O 1
ATOM 695 N N . VAL A 1 91 ? 0.883 0.933 10.579 1.00 93.31 91 VAL A N 1
ATOM 696 C CA . VAL A 1 91 ? -0.251 0.487 9.756 1.00 93.31 91 VAL A CA 1
ATOM 697 C C . VAL A 1 91 ? -0.280 -1.036 9.641 1.00 93.31 91 VAL A C 1
ATOM 699 O O . VAL A 1 91 ? -1.350 -1.630 9.788 1.00 93.31 91 VAL A O 1
ATOM 702 N N . LEU A 1 92 ? 0.869 -1.689 9.469 1.00 94.06 92 LEU A N 1
ATOM 703 C CA . LEU A 1 92 ? 0.976 -3.147 9.464 1.00 94.06 92 LEU A CA 1
ATOM 704 C C . LEU A 1 92 ? 0.499 -3.744 10.795 1.00 94.06 92 LEU A C 1
ATOM 706 O O . LEU A 1 92 ? -0.346 -4.639 10.797 1.00 94.06 92 LEU A O 1
ATOM 710 N N . LEU A 1 93 ? 0.966 -3.216 11.931 1.00 92.94 93 LEU A N 1
ATOM 711 C CA . LEU A 1 93 ? 0.552 -3.684 13.257 1.00 92.94 93 LEU A CA 1
ATOM 712 C C . LEU A 1 93 ? -0.954 -3.497 13.492 1.00 92.94 93 LEU A C 1
ATOM 714 O O . LEU A 1 93 ? -1.624 -4.416 13.970 1.00 92.94 93 LEU A O 1
ATOM 718 N N . LEU A 1 94 ? -1.509 -2.340 13.118 1.00 91.62 94 LEU A N 1
ATOM 719 C CA . LEU A 1 94 ? -2.950 -2.087 13.197 1.00 91.62 94 LEU A CA 1
ATOM 720 C C . LEU A 1 94 ? -3.744 -3.023 12.282 1.00 91.62 94 LEU A C 1
ATOM 722 O O . LEU A 1 94 ? -4.813 -3.494 12.670 1.00 91.62 94 LEU A O 1
ATOM 726 N N . THR A 1 95 ? -3.218 -3.326 11.095 1.00 92.00 95 THR A N 1
ATOM 727 C CA . THR A 1 95 ? -3.830 -4.273 10.158 1.00 92.00 95 THR A CA 1
ATOM 728 C C . THR A 1 95 ? -3.892 -5.664 10.777 1.00 92.00 95 THR A C 1
ATOM 730 O O . THR A 1 95 ? -4.978 -6.231 10.888 1.00 92.00 95 THR A O 1
ATOM 733 N N . LEU A 1 96 ? -2.765 -6.185 11.273 1.00 91.88 96 LEU A N 1
ATOM 734 C CA . LEU A 1 96 ? -2.697 -7.495 11.932 1.00 91.88 96 LEU A CA 1
ATOM 735 C C . LEU A 1 96 ? -3.629 -7.574 13.151 1.00 91.88 96 LEU A C 1
ATOM 737 O O . LEU A 1 96 ? -4.314 -8.580 13.348 1.00 91.88 96 LEU A O 1
ATOM 741 N N . TRP A 1 97 ? -3.718 -6.500 13.939 1.00 90.38 97 TRP A N 1
ATOM 742 C CA . TRP A 1 97 ? -4.639 -6.433 15.073 1.00 90.38 97 TRP A CA 1
ATOM 743 C C . TRP A 1 97 ? -6.114 -6.422 14.641 1.00 90.38 97 TRP A C 1
ATOM 745 O O . TRP A 1 97 ? -6.948 -7.107 15.237 1.00 90.38 97 TRP A O 1
ATOM 755 N N . SER A 1 98 ? -6.439 -5.689 13.577 1.00 87.38 98 SER A N 1
ATOM 756 C CA . SER A 1 98 ? -7.785 -5.657 12.999 1.00 87.38 98 SER A CA 1
ATOM 757 C C . SER A 1 98 ? -8.191 -7.034 12.456 1.00 87.38 98 SER A C 1
ATOM 759 O O . SER A 1 98 ? -9.308 -7.489 12.714 1.00 87.38 98 SER A O 1
ATOM 761 N N . LEU A 1 99 ? -7.270 -7.751 11.795 1.00 87.75 99 LEU A N 1
ATOM 762 C CA . LEU A 1 99 ? -7.501 -9.118 11.313 1.00 87.75 99 LEU A CA 1
ATOM 763 C C . LEU A 1 99 ? -7.704 -10.118 12.461 1.00 87.75 99 LEU A C 1
ATOM 765 O O . LEU A 1 99 ? -8.623 -10.932 12.388 1.00 87.75 99 LEU A O 1
ATOM 769 N N . SER A 1 100 ? -6.929 -10.041 13.551 1.00 85.81 100 SER A N 1
ATOM 770 C CA . SER A 1 100 ? -7.074 -10.981 14.681 1.00 85.81 100 SER A CA 1
ATOM 771 C C . SER A 1 100 ? -8.425 -10.873 15.399 1.00 85.81 100 SER A C 1
ATOM 773 O O . SER A 1 100 ? -8.857 -11.804 16.082 1.00 85.81 100 SER A O 1
ATOM 775 N N . ARG A 1 101 ? -9.128 -9.747 15.226 1.00 77.38 101 ARG A N 1
ATOM 776 C CA . ARG A 1 101 ? -10.464 -9.504 15.788 1.00 77.38 101 ARG A CA 1
ATOM 777 C C . ARG A 1 101 ? -11.609 -9.678 14.796 1.00 77.38 101 ARG A C 1
ATOM 779 O O . ARG A 1 101 ? -12.767 -9.617 15.210 1.00 77.38 101 ARG A O 1
ATOM 786 N N . TRP A 1 102 ? -11.309 -9.952 13.527 1.00 71.75 102 TRP A N 1
ATOM 787 C CA . TRP A 1 102 ? -12.292 -10.032 12.445 1.00 71.75 102 TRP A CA 1
ATOM 788 C C . TRP A 1 102 ? -13.460 -10.976 12.759 1.00 71.75 102 TRP A C 1
ATOM 790 O O . TRP A 1 102 ? -14.616 -10.610 12.567 1.00 71.75 102 TRP A O 1
ATOM 800 N N . GLY A 1 103 ? -13.178 -12.151 13.330 1.00 64.38 103 GLY A N 1
ATOM 801 C CA . GLY A 1 103 ? -14.191 -13.173 13.619 1.00 64.38 103 GLY A CA 1
ATOM 802 C C . GLY A 1 103 ? -15.139 -12.876 14.787 1.00 64.38 103 GLY A C 1
ATOM 803 O O . GLY A 1 103 ? -16.079 -13.636 14.989 1.00 64.38 103 GLY A O 1
ATOM 804 N N . LYS A 1 104 ? -14.914 -11.815 15.577 1.00 62.47 104 LYS A N 1
ATOM 805 C CA . LYS A 1 104 ? -15.703 -11.548 16.798 1.00 62.47 104 LYS A CA 1
ATOM 806 C C . LYS A 1 104 ? -16.617 -10.328 16.705 1.00 62.47 104 LYS A C 1
ATOM 808 O O . LYS A 1 104 ? -17.546 -10.227 17.499 1.00 62.47 104 LYS A O 1
ATOM 813 N N . THR A 1 105 ? -16.351 -9.382 15.803 1.00 58.53 105 THR A N 1
ATOM 814 C CA . THR A 1 105 ? -16.964 -8.043 15.903 1.00 58.53 105 THR A CA 1
ATOM 815 C C . THR A 1 105 ? -17.319 -7.374 14.575 1.00 58.53 105 THR A C 1
ATOM 817 O O . THR A 1 105 ? -17.825 -6.251 14.603 1.00 58.53 105 THR A O 1
ATOM 820 N N . ARG A 1 106 ? -17.060 -7.993 13.412 1.00 65.00 106 ARG A N 1
ATOM 821 C CA . ARG A 1 106 ? -17.130 -7.275 12.130 1.00 65.00 106 ARG A CA 1
ATOM 822 C C . ARG A 1 106 ? -18.161 -7.844 11.163 1.00 65.00 106 ARG A C 1
ATOM 824 O O . ARG A 1 106 ? -17.969 -8.904 10.582 1.00 65.00 106 ARG A O 1
ATOM 831 N N . GLN A 1 107 ? -19.227 -7.079 10.939 1.00 75.44 107 GLN A N 1
ATOM 832 C CA . GLN A 1 107 ? -20.054 -7.238 9.747 1.00 75.44 107 GLN A CA 1
ATOM 833 C C . GLN A 1 107 ? -19.295 -6.654 8.552 1.00 75.44 107 GLN A C 1
ATOM 835 O O . GLN A 1 107 ? -18.841 -5.509 8.599 1.00 75.44 107 GLN A O 1
ATOM 840 N N . VAL A 1 108 ? -19.118 -7.460 7.509 1.00 82.25 108 VAL A N 1
ATOM 841 C CA . VAL A 1 108 ? -18.472 -7.045 6.262 1.00 82.25 108 VAL A CA 1
ATOM 842 C C . VAL A 1 108 ? -19.556 -6.537 5.324 1.00 82.25 108 VAL A C 1
ATOM 844 O O . VAL A 1 108 ? -20.424 -7.299 4.912 1.00 82.25 108 VAL A O 1
ATOM 847 N N . ASN A 1 109 ? -19.500 -5.252 4.986 1.00 88.56 109 ASN A N 1
ATOM 848 C CA . ASN A 1 109 ? -20.431 -4.634 4.045 1.00 88.56 109 ASN A CA 1
ATOM 849 C C . ASN A 1 109 ? -19.819 -4.545 2.641 1.00 88.56 109 ASN A C 1
ATOM 851 O O . ASN A 1 109 ? -18.602 -4.428 2.493 1.00 88.56 109 ASN A O 1
ATOM 855 N N . SER A 1 110 ? -20.656 -4.502 1.603 1.00 91.00 110 SER A N 1
ATOM 856 C CA . SER A 1 110 ? -20.196 -4.432 0.205 1.00 91.00 110 SER A CA 1
ATOM 857 C C . SER A 1 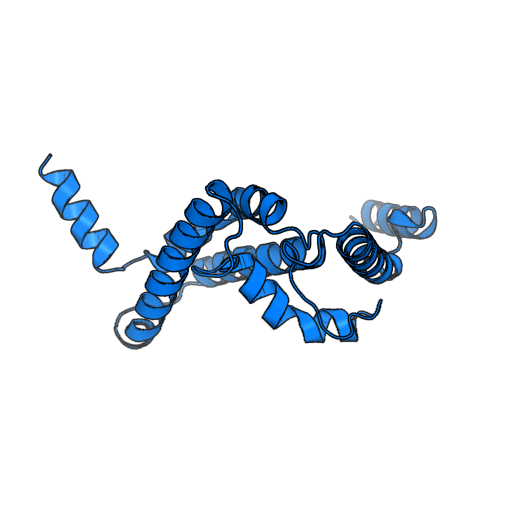110 ? -19.284 -3.232 -0.075 1.00 91.00 110 SER A C 1
ATOM 859 O O . SER A 1 110 ? -18.314 -3.355 -0.818 1.00 91.00 110 SER A O 1
ATOM 861 N N . TRP A 1 111 ? -19.529 -2.084 0.570 1.00 92.12 111 TRP A N 1
ATOM 862 C CA . TRP A 1 111 ? -18.663 -0.907 0.438 1.00 92.12 111 TRP A CA 1
ATOM 863 C C . TRP A 1 111 ? -17.259 -1.138 1.019 1.00 92.12 111 TRP A C 1
ATOM 865 O O . TRP A 1 111 ? -16.285 -0.622 0.481 1.00 92.12 111 TRP A O 1
ATOM 875 N N . MET A 1 112 ? -17.128 -1.943 2.081 1.00 91.31 112 MET A N 1
ATOM 876 C CA . MET A 1 112 ? -15.833 -2.265 2.695 1.00 91.31 112 MET A CA 1
ATOM 877 C C . MET A 1 112 ? -14.985 -3.107 1.748 1.00 91.31 112 MET A C 1
ATOM 879 O O . MET A 1 112 ? -13.788 -2.868 1.614 1.00 91.31 112 MET A O 1
ATOM 883 N N . ILE A 1 113 ? -15.621 -4.064 1.069 1.00 92.06 113 ILE A N 1
ATOM 884 C CA . ILE A 1 113 ? -14.980 -4.884 0.037 1.00 92.06 113 ILE A CA 1
ATOM 885 C C . ILE A 1 113 ? -14.549 -3.996 -1.133 1.00 92.06 113 ILE A C 1
ATOM 887 O O . ILE A 1 113 ? -13.418 -4.116 -1.592 1.00 92.06 113 ILE A O 1
ATOM 891 N N . ALA A 1 114 ? -15.400 -3.065 -1.574 1.00 94.69 114 ALA A N 1
ATOM 892 C CA . ALA A 1 114 ? -15.058 -2.130 -2.645 1.00 94.69 114 ALA A CA 1
ATOM 893 C C . ALA A 1 114 ? -13.842 -1.253 -2.289 1.00 94.69 114 ALA A C 1
ATOM 895 O O . ALA A 1 114 ? -12.927 -1.120 -3.099 1.00 94.69 114 ALA A O 1
ATOM 896 N N . VAL A 1 115 ? -13.792 -0.711 -1.066 1.00 94.69 115 VAL A N 1
ATOM 897 C CA . VAL A 1 115 ? -12.640 0.065 -0.577 1.00 94.69 115 VAL A CA 1
ATOM 898 C C . VAL A 1 115 ? -11.391 -0.808 -0.470 1.00 94.69 115 VAL A C 1
ATOM 900 O O . VAL A 1 115 ? -10.318 -0.383 -0.891 1.00 94.69 115 VAL A O 1
ATOM 903 N N . LEU A 1 116 ? -11.514 -2.037 0.040 1.00 94.00 116 LEU A N 1
ATOM 904 C CA . LEU A 1 116 ? -10.388 -2.965 0.124 1.00 94.00 116 LEU A CA 1
ATOM 905 C C . LEU A 1 116 ? -9.814 -3.258 -1.265 1.00 94.00 116 LEU A C 1
ATOM 907 O O . LEU A 1 116 ? -8.615 -3.091 -1.473 1.00 94.00 116 LEU A O 1
ATOM 911 N N . LEU A 1 117 ? -10.669 -3.622 -2.223 1.00 95.31 117 LEU A N 1
ATOM 912 C CA . LEU A 1 117 ? -10.272 -3.866 -3.609 1.00 95.31 117 LEU A CA 1
ATOM 913 C C . LEU A 1 117 ? -9.599 -2.637 -4.216 1.00 95.31 117 LEU A C 1
ATOM 915 O O . LEU A 1 117 ? -8.517 -2.764 -4.777 1.00 95.31 117 LEU A O 1
ATOM 919 N N . TYR A 1 118 ? -10.181 -1.449 -4.040 1.00 95.12 118 TYR A N 1
ATOM 920 C CA . TYR A 1 118 ? -9.580 -0.190 -4.478 1.00 95.12 118 TYR A CA 1
ATOM 921 C C . TYR A 1 118 ? -8.159 -0.007 -3.920 1.00 95.12 118 TYR A C 1
ATOM 923 O O . TYR A 1 118 ? -7.224 0.232 -4.682 1.00 95.12 118 TYR A O 1
ATOM 931 N N . THR A 1 119 ? -7.973 -0.182 -2.607 1.00 95.44 119 THR A N 1
ATOM 932 C CA . THR A 1 119 ? -6.659 -0.007 -1.965 1.00 95.44 119 THR A CA 1
ATOM 933 C C . THR A 1 119 ? -5.637 -1.049 -2.415 1.00 95.44 119 THR A C 1
ATOM 935 O O . THR A 1 119 ? -4.498 -0.692 -2.700 1.00 95.44 119 THR A O 1
ATOM 938 N N . VAL A 1 120 ? -6.038 -2.318 -2.540 1.00 94.75 120 VAL A N 1
ATOM 939 C CA . VAL A 1 120 ? -5.151 -3.420 -2.943 1.00 94.75 120 VAL A CA 1
ATOM 940 C C . VAL A 1 120 ? -4.753 -3.292 -4.411 1.00 94.75 120 VAL A C 1
ATOM 942 O O . VAL A 1 120 ? -3.580 -3.453 -4.738 1.00 94.75 120 VAL A O 1
ATOM 945 N N . VAL A 1 121 ? -5.700 -2.961 -5.293 1.00 94.69 121 VAL A N 1
ATOM 946 C CA . VAL A 1 121 ? -5.429 -2.767 -6.724 1.00 94.69 121 VAL A CA 1
ATOM 947 C C . VAL A 1 121 ? -4.501 -1.575 -6.936 1.00 94.69 121 VAL A C 1
ATOM 949 O O . VAL A 1 121 ? -3.534 -1.693 -7.683 1.00 94.69 121 VAL A O 1
ATOM 952 N N . LEU A 1 122 ? -4.729 -0.446 -6.256 1.00 94.31 122 LEU A N 1
ATOM 953 C CA . LEU A 1 122 ? -3.817 0.694 -6.368 1.00 94.31 122 LEU A CA 1
ATOM 954 C C . LEU A 1 122 ? -2.432 0.391 -5.802 1.00 94.31 122 LEU A C 1
ATOM 956 O O . LEU A 1 122 ? -1.441 0.736 -6.442 1.00 94.31 122 LEU A O 1
ATOM 960 N N . ALA A 1 123 ? -2.344 -0.280 -4.653 1.00 93.31 123 ALA A N 1
ATOM 961 C CA . ALA A 1 123 ? -1.062 -0.689 -4.091 1.00 93.31 123 ALA A CA 1
ATOM 962 C C . ALA A 1 123 ? -0.289 -1.603 -5.052 1.00 93.31 123 ALA A C 1
ATOM 964 O O . ALA A 1 123 ? 0.895 -1.377 -5.288 1.00 93.31 123 ALA A O 1
ATOM 965 N N . LEU A 1 124 ? -0.971 -2.583 -5.653 1.00 93.38 124 LEU A N 1
ATOM 966 C CA . LEU A 1 124 ? -0.421 -3.479 -6.669 1.00 93.38 124 LEU A CA 1
ATOM 967 C C . LEU A 1 124 ? 0.119 -2.710 -7.882 1.00 93.38 124 LEU A C 1
ATOM 969 O O . LEU A 1 124 ? 1.279 -2.878 -8.253 1.00 93.38 124 LEU A O 1
ATOM 973 N N . LEU A 1 125 ? -0.714 -1.867 -8.498 1.00 91.50 125 LEU A N 1
ATOM 974 C CA . LEU A 1 125 ? -0.350 -1.146 -9.719 1.00 91.50 125 LEU A CA 1
ATOM 975 C C . LEU A 1 125 ? 0.799 -0.162 -9.478 1.00 91.50 125 LEU A C 1
ATOM 977 O O . LEU A 1 125 ? 1.710 -0.069 -10.300 1.00 91.50 125 LEU A O 1
ATOM 981 N N . LEU A 1 126 ? 0.788 0.540 -8.341 1.00 92.25 126 LEU A N 1
ATOM 982 C CA . LEU A 1 126 ? 1.854 1.471 -7.975 1.00 92.25 126 LEU A CA 1
ATOM 983 C C . LEU A 1 126 ? 3.162 0.740 -7.659 1.00 92.25 126 LEU A C 1
ATOM 985 O O . LEU A 1 126 ? 4.216 1.183 -8.107 1.00 92.25 126 LEU A O 1
ATOM 989 N N . ALA A 1 127 ? 3.111 -0.390 -6.951 1.00 90.88 127 ALA A N 1
ATOM 990 C CA . ALA A 1 127 ? 4.301 -1.174 -6.629 1.00 90.88 127 ALA A CA 1
ATOM 991 C C . ALA A 1 127 ? 4.950 -1.813 -7.868 1.00 90.88 127 ALA A C 1
ATOM 993 O O . ALA A 1 127 ? 6.176 -1.859 -7.954 1.00 90.88 127 ALA A O 1
ATOM 994 N N . LEU A 1 128 ? 4.147 -2.279 -8.832 1.00 88.69 128 LEU A N 1
ATOM 995 C CA . LEU A 1 128 ? 4.660 -2.807 -10.101 1.00 88.69 128 LEU A CA 1
ATOM 996 C C . LEU A 1 128 ? 5.229 -1.692 -10.983 1.00 88.69 128 LEU A C 1
ATOM 998 O O . LEU A 1 128 ? 6.323 -1.829 -11.517 1.00 88.69 128 LEU A O 1
ATOM 1002 N N . SER A 1 129 ? 4.509 -0.577 -11.117 1.00 86.75 129 SER A N 1
ATOM 1003 C CA . SER A 1 129 ? 4.915 0.521 -12.000 1.00 86.75 129 SER A CA 1
ATOM 1004 C C . SER A 1 129 ? 6.106 1.311 -11.452 1.00 86.75 129 SER A C 1
ATOM 1006 O O . SER A 1 129 ? 6.957 1.754 -12.219 1.00 86.75 129 SER A O 1
ATOM 1008 N N . THR A 1 130 ? 6.204 1.483 -10.130 1.00 85.31 130 THR A N 1
ATOM 1009 C CA . THR A 1 130 ? 7.244 2.297 -9.485 1.00 85.31 130 THR A CA 1
ATOM 1010 C C . THR A 1 130 ? 7.996 1.491 -8.426 1.00 85.31 130 THR A C 1
ATOM 1012 O O . THR A 1 130 ? 7.560 1.427 -7.278 1.00 85.31 130 THR A O 1
ATOM 1015 N N . PRO A 1 131 ? 9.161 0.903 -8.759 1.00 79.38 131 PRO A N 1
ATOM 1016 C CA . PRO A 1 131 ? 9.899 0.081 -7.804 1.00 79.38 131 PRO A CA 1
ATOM 1017 C C . PRO A 1 131 ? 10.546 0.903 -6.680 1.00 79.38 131 PRO A C 1
ATOM 1019 O O . PRO A 1 131 ? 10.946 0.327 -5.684 1.00 79.38 131 PRO A O 1
ATOM 1022 N N . ASN A 1 132 ? 10.649 2.228 -6.805 1.00 86.75 132 ASN A N 1
ATOM 1023 C CA . ASN A 1 132 ? 11.302 3.115 -5.838 1.00 86.75 132 ASN A CA 1
ATOM 1024 C C . ASN A 1 132 ? 10.448 3.350 -4.575 1.00 86.75 132 ASN A C 1
ATOM 1026 O O . ASN A 1 132 ? 9.375 3.956 -4.667 1.00 86.75 132 ASN A O 1
ATOM 1030 N N . PHE A 1 133 ? 10.970 3.012 -3.388 1.00 84.12 133 PHE A N 1
ATOM 1031 C CA . PHE A 1 133 ? 10.283 3.253 -2.107 1.00 84.12 133 PHE A CA 1
ATOM 1032 C C . PHE A 1 133 ? 9.923 4.723 -1.855 1.00 84.12 133 PHE A C 1
ATOM 1034 O O . PHE A 1 133 ? 8.870 5.008 -1.285 1.00 84.12 133 PHE A O 1
ATOM 1041 N N . GLY A 1 134 ? 10.757 5.671 -2.287 1.00 83.00 134 GLY A N 1
ATOM 1042 C CA . GLY A 1 134 ? 10.506 7.102 -2.110 1.00 83.00 134 GLY A CA 1
ATOM 1043 C C . GLY A 1 134 ? 9.325 7.605 -2.943 1.00 83.00 134 GLY A C 1
ATOM 1044 O O . GLY A 1 134 ? 8.494 8.362 -2.441 1.00 83.00 134 GLY A O 1
ATOM 1045 N N . SER A 1 135 ? 9.218 7.166 -4.199 1.00 85.44 135 SER A N 1
ATOM 1046 C CA . SER A 1 135 ? 8.072 7.496 -5.059 1.00 85.44 135 SER A CA 1
ATOM 1047 C C . SER A 1 135 ? 6.811 6.773 -4.594 1.00 85.44 135 SER A C 1
ATOM 1049 O O . SER A 1 135 ? 5.752 7.392 -4.484 1.00 85.44 135 SER A O 1
ATOM 1051 N N . LEU A 1 136 ? 6.940 5.497 -4.226 1.00 87.19 136 LEU A N 1
ATOM 1052 C CA . LEU A 1 136 ? 5.849 4.693 -3.687 1.00 87.19 136 LEU A CA 1
ATOM 1053 C C . LEU A 1 136 ? 5.246 5.328 -2.426 1.00 87.19 136 LEU A C 1
ATOM 1055 O O . LEU A 1 136 ? 4.026 5.445 -2.320 1.00 87.19 136 LEU A O 1
ATOM 1059 N N . ALA A 1 137 ? 6.086 5.834 -1.516 1.00 85.75 137 ALA A N 1
ATOM 1060 C CA . ALA A 1 137 ? 5.642 6.535 -0.312 1.00 85.75 137 ALA A CA 1
ATOM 1061 C C . ALA A 1 137 ? 4.855 7.827 -0.604 1.00 85.75 137 ALA A C 1
ATOM 1063 O O . ALA A 1 137 ? 4.024 8.227 0.207 1.00 85.75 137 ALA A O 1
ATOM 1064 N N . ARG A 1 138 ? 5.075 8.472 -1.756 1.00 87.88 138 ARG A N 1
ATOM 1065 C CA . ARG A 1 138 ? 4.306 9.656 -2.178 1.00 87.88 138 ARG A CA 1
ATOM 1066 C C . ARG A 1 138 ? 2.977 9.268 -2.812 1.00 87.88 138 ARG A C 1
ATOM 1068 O O . ARG A 1 138 ? 1.964 9.911 -2.548 1.00 87.88 138 ARG A O 1
ATOM 1075 N N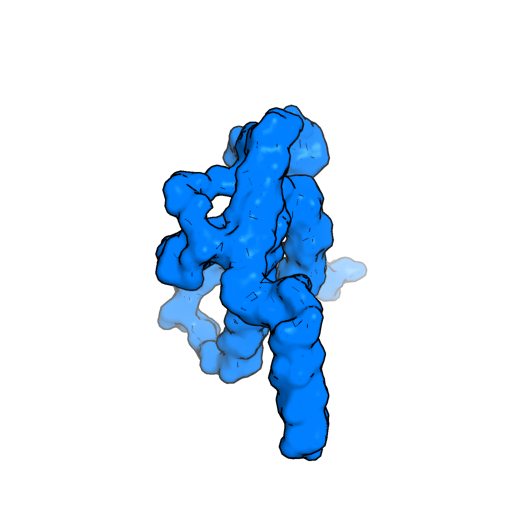 . TYR A 1 139 ? 2.975 8.223 -3.636 1.00 90.62 139 TYR A N 1
ATOM 1076 C CA . TYR A 1 139 ? 1.773 7.779 -4.339 1.00 90.62 139 TYR A CA 1
ATOM 1077 C C . TYR A 1 139 ? 0.797 7.035 -3.424 1.00 90.62 139 TYR A C 1
ATOM 1079 O O . TYR A 1 139 ? -0.417 7.172 -3.598 1.00 90.62 139 TYR A O 1
ATOM 1087 N N . LYS A 1 140 ? 1.291 6.332 -2.392 1.00 89.62 140 LYS A N 1
ATOM 1088 C CA . LYS A 1 140 ? 0.429 5.647 -1.417 1.00 89.62 140 LYS A CA 1
ATOM 1089 C C . LYS A 1 140 ? -0.515 6.605 -0.687 1.00 89.62 140 LYS A C 1
ATOM 1091 O O . LYS A 1 140 ? -1.632 6.212 -0.365 1.00 89.62 140 LYS A O 1
ATOM 1096 N N . THR A 1 141 ? -0.135 7.875 -0.508 1.00 89.38 141 THR A N 1
ATOM 1097 C CA . THR A 1 141 ? -0.966 8.912 0.136 1.00 89.38 141 THR A CA 1
ATOM 1098 C C . THR A 1 141 ? -2.357 9.038 -0.497 1.00 89.38 141 THR A C 1
ATOM 1100 O O . THR A 1 141 ? -3.308 9.386 0.197 1.00 89.38 141 THR A O 1
ATOM 1103 N N . GLY A 1 142 ? -2.512 8.697 -1.785 1.00 89.75 142 GLY A N 1
ATOM 1104 C CA . GLY A 1 142 ? -3.807 8.720 -2.472 1.00 89.75 142 GLY A CA 1
ATOM 1105 C C . GLY A 1 142 ? -4.809 7.658 -1.996 1.00 89.75 142 GLY A C 1
ATOM 1106 O O . GLY A 1 142 ? -6.013 7.910 -2.004 1.00 89.75 142 GLY A O 1
ATOM 1107 N N . PHE A 1 143 ? -4.347 6.483 -1.554 1.00 93.19 143 PHE A N 1
ATOM 1108 C CA . PHE A 1 143 ? -5.230 5.395 -1.101 1.00 93.19 143 PHE A CA 1
ATOM 1109 C C . PHE A 1 143 ? -5.108 5.083 0.397 1.00 93.19 143 PHE A C 1
ATOM 1111 O O . PHE A 1 143 ? -6.032 4.517 0.986 1.00 93.19 143 PHE A O 1
ATOM 1118 N N . MET A 1 144 ? -4.004 5.478 1.036 1.00 93.12 144 MET A N 1
ATOM 1119 C CA . MET A 1 144 ? -3.701 5.159 2.432 1.00 93.12 144 MET A CA 1
ATOM 1120 C C . MET A 1 144 ? -4.774 5.623 3.432 1.00 93.12 144 MET A C 1
ATOM 1122 O O . MET A 1 144 ? -5.137 4.827 4.299 1.00 93.12 144 MET A O 1
ATOM 1126 N N . PRO A 1 145 ? -5.361 6.836 3.319 1.00 93.25 145 PRO A N 1
ATOM 1127 C CA . PRO A 1 145 ? -6.411 7.274 4.241 1.00 93.25 145 PRO A CA 1
ATOM 1128 C C . PRO A 1 145 ? -7.635 6.350 4.228 1.00 93.25 145 PRO A C 1
ATOM 1130 O O . PRO A 1 145 ? -8.204 6.057 5.280 1.00 93.25 145 PRO A O 1
ATOM 1133 N N . PHE A 1 146 ? -8.006 5.835 3.052 1.00 94.50 146 PHE A N 1
ATOM 1134 C CA . PHE A 1 146 ? -9.121 4.898 2.902 1.00 94.50 146 PHE A CA 1
ATOM 1135 C C . PHE A 1 146 ? -8.800 3.540 3.520 1.00 94.50 146 PHE A C 1
ATOM 1137 O O . PHE A 1 146 ? -9.649 2.947 4.187 1.00 94.50 146 PHE A O 1
ATOM 1144 N N . PHE A 1 147 ? -7.562 3.071 3.354 1.00 94.50 147 PHE A N 1
ATOM 1145 C CA . PHE A 1 147 ? -7.108 1.833 3.973 1.00 94.50 147 PHE A CA 1
ATOM 1146 C C . PHE A 1 147 ? -7.081 1.938 5.504 1.00 94.50 147 PHE A C 1
ATOM 1148 O O . PHE A 1 147 ? -7.625 1.079 6.196 1.00 94.50 147 PHE A O 1
ATOM 1155 N N . VAL A 1 148 ? -6.539 3.031 6.050 1.00 92.88 148 VAL A N 1
ATOM 1156 C CA . VAL A 1 148 ? -6.513 3.289 7.500 1.00 92.88 148 VAL A CA 1
ATOM 1157 C C . VAL A 1 148 ? -7.925 3.409 8.067 1.00 92.88 148 VAL A C 1
ATOM 1159 O O . VAL A 1 148 ? -8.220 2.809 9.103 1.00 92.88 148 VAL A O 1
ATOM 1162 N N . TYR A 1 149 ? -8.823 4.118 7.379 1.00 91.62 149 TYR A N 1
ATOM 1163 C CA . TYR A 1 149 ? -10.234 4.177 7.760 1.00 91.62 149 TYR A CA 1
ATOM 1164 C C . TYR A 1 149 ? -10.853 2.777 7.812 1.00 91.62 149 TYR A C 1
ATOM 1166 O O . TYR A 1 149 ? -11.482 2.415 8.808 1.00 91.62 149 TYR A O 1
ATOM 1174 N N . LEU A 1 150 ? -10.613 1.962 6.781 1.00 91.19 150 LEU A N 1
ATOM 1175 C CA . LEU A 1 150 ? -11.088 0.586 6.729 1.00 91.19 150 LEU A CA 1
ATOM 1176 C C . LEU A 1 150 ? -10.534 -0.249 7.888 1.00 91.19 150 LEU A C 1
ATOM 1178 O O . LEU A 1 150 ? -11.295 -0.993 8.493 1.00 91.19 150 LEU A O 1
ATOM 1182 N N . ILE A 1 151 ? -9.256 -0.124 8.255 1.00 90.56 151 ILE A N 1
ATOM 1183 C CA . ILE A 1 151 ? -8.658 -0.854 9.390 1.00 90.56 151 ILE A CA 1
ATOM 1184 C C . ILE A 1 151 ? -9.286 -0.427 10.720 1.00 90.56 151 ILE A C 1
ATOM 1186 O O . ILE A 1 151 ? -9.589 -1.282 11.560 1.00 90.56 151 ILE A O 1
ATOM 1190 N N . LEU A 1 152 ? -9.492 0.879 10.902 1.00 89.31 152 LEU A N 1
ATOM 1191 C CA . LEU A 1 152 ? -9.965 1.486 12.146 1.00 89.31 152 LEU A CA 1
ATOM 1192 C C . LEU A 1 152 ? -11.487 1.445 12.322 1.00 89.31 152 LEU A C 1
ATOM 1194 O O . LEU A 1 152 ? -11.978 1.702 13.424 1.00 89.31 152 LEU A O 1
ATOM 1198 N N . PHE A 1 153 ? -12.243 1.100 11.282 1.00 86.69 153 PHE A N 1
ATOM 1199 C CA . PHE A 1 153 ? -13.697 0.999 11.351 1.00 86.69 153 PHE A CA 1
ATOM 1200 C C . PHE A 1 153 ? -14.131 -0.015 12.425 1.00 86.69 153 PHE A C 1
ATOM 1202 O O . PHE A 1 153 ? -13.819 -1.203 12.325 1.00 86.69 153 PHE A O 1
ATOM 1209 N N . ASN A 1 154 ? -14.843 0.450 13.458 1.00 78.06 154 ASN A N 1
ATOM 1210 C CA . ASN A 1 154 ? -15.203 -0.314 14.666 1.00 78.06 154 ASN A CA 1
ATOM 1211 C C . ASN A 1 154 ? -14.012 -0.854 15.484 1.00 78.06 154 ASN A C 1
ATOM 1213 O O . ASN A 1 154 ? -14.168 -1.775 16.286 1.00 78.06 154 ASN A O 1
ATOM 1217 N N . HIS A 1 155 ? -12.822 -0.275 15.319 1.00 83.06 155 HIS A N 1
ATOM 1218 C CA . HIS A 1 155 ? -11.642 -0.681 16.066 1.00 83.06 155 HIS A CA 1
ATOM 1219 C C . HIS A 1 155 ? -11.606 -0.021 17.462 1.00 83.06 155 HIS A C 1
ATOM 1221 O O . HIS A 1 155 ? -11.843 1.186 17.575 1.00 83.06 155 HIS A O 1
ATOM 1227 N N . PRO A 1 156 ? -11.246 -0.748 18.540 1.00 81.19 156 PRO A N 1
ATOM 1228 C CA . PRO A 1 156 ? -11.225 -0.194 19.899 1.00 81.19 156 PRO A CA 1
ATOM 1229 C C . PRO A 1 156 ? -10.302 1.013 20.076 1.00 81.19 156 PRO A C 1
ATOM 1231 O O . PRO A 1 156 ? -10.614 1.906 20.855 1.00 81.19 156 PRO A O 1
ATOM 1234 N N . VAL A 1 157 ? -9.195 1.080 19.327 1.00 81.56 157 VAL A N 1
ATOM 1235 C CA . VAL A 1 157 ? -8.298 2.253 19.333 1.00 81.56 157 VAL A CA 1
ATOM 1236 C C . VAL A 1 157 ? -9.023 3.498 18.842 1.00 81.56 157 VAL A C 1
ATOM 1238 O O . VAL A 1 157 ? -8.917 4.546 19.470 1.00 81.56 157 VAL A O 1
ATOM 1241 N N . ALA A 1 158 ? -9.797 3.383 17.760 1.00 82.88 158 ALA A N 1
ATOM 1242 C CA . ALA A 1 158 ? -10.561 4.505 17.232 1.00 82.88 158 ALA A CA 1
ATOM 1243 C C . ALA A 1 158 ? -11.623 4.963 18.241 1.00 82.88 158 ALA A C 1
ATOM 1245 O O . ALA A 1 158 ? -11.772 6.158 18.482 1.00 82.88 158 ALA A O 1
ATOM 1246 N N . GLN A 1 159 ? -12.296 4.020 18.908 1.00 81.94 159 GLN A N 1
ATOM 1247 C CA . GLN A 1 159 ? -13.259 4.333 19.967 1.00 81.94 159 GLN A CA 1
ATOM 1248 C C . GLN A 1 159 ? -12.595 4.997 21.184 1.00 81.94 159 GLN A C 1
ATOM 1250 O O . GLN A 1 159 ? -13.131 5.959 21.731 1.00 81.94 159 GLN A O 1
ATOM 1255 N N . ALA A 1 160 ? -11.423 4.517 21.607 1.00 83.50 160 ALA A N 1
ATOM 1256 C CA . ALA A 1 160 ? -10.662 5.105 22.708 1.00 83.50 160 ALA A CA 1
ATOM 1257 C C . ALA A 1 160 ? -10.188 6.528 22.377 1.00 83.50 160 ALA A C 1
ATOM 1259 O O . ALA A 1 160 ? -10.296 7.421 23.218 1.00 83.50 160 ALA A O 1
ATOM 1260 N N . LEU A 1 161 ? -9.725 6.753 21.144 1.00 84.00 161 LEU A N 1
ATOM 1261 C CA . LEU A 1 161 ? -9.310 8.066 20.657 1.00 84.00 161 LEU A CA 1
ATOM 1262 C C . LEU A 1 161 ? -10.490 9.045 20.613 1.00 84.00 161 LEU A C 1
ATOM 1264 O O . LEU A 1 161 ? -10.389 10.148 21.144 1.00 84.00 161 LEU A O 1
ATOM 1268 N N . GLN A 1 162 ? -11.633 8.620 20.068 1.00 83.62 162 GLN A N 1
ATOM 1269 C CA . GLN A 1 162 ? -12.859 9.425 20.048 1.00 83.62 162 GLN A CA 1
ATOM 1270 C C . GLN A 1 162 ? -13.343 9.787 21.453 1.00 83.62 162 GLN A C 1
ATOM 1272 O O . GLN A 1 162 ? -13.805 10.904 21.665 1.00 83.62 162 GLN A O 1
ATOM 1277 N N . ARG A 1 163 ? -13.240 8.864 22.419 1.00 82.44 163 ARG A N 1
ATOM 1278 C CA . ARG A 1 163 ? -13.577 9.163 23.817 1.00 82.44 163 ARG A CA 1
ATOM 1279 C C . ARG A 1 163 ? -12.676 10.265 24.362 1.00 82.44 163 ARG A C 1
ATOM 1281 O O . ARG A 1 163 ? -13.207 11.229 24.886 1.00 82.44 163 ARG A O 1
ATOM 1288 N N . ARG A 1 164 ? -11.353 10.166 24.190 1.00 82.19 164 ARG A N 1
ATOM 1289 C CA . ARG A 1 164 ? -10.402 11.179 24.688 1.00 82.19 164 ARG A CA 1
ATOM 1290 C C . ARG A 1 164 ? -10.593 12.556 24.050 1.00 82.19 164 ARG A C 1
ATOM 1292 O O . ARG A 1 164 ? -10.537 13.543 24.765 1.00 82.19 164 ARG A O 1
ATOM 1299 N N . LEU A 1 165 ? -10.860 12.616 22.745 1.00 80.44 165 LEU A N 1
ATOM 1300 C CA . LEU A 1 165 ? -11.084 13.882 22.035 1.00 80.44 165 LEU A CA 1
ATOM 1301 C C . LEU A 1 165 ? -12.378 14.593 22.446 1.00 80.44 165 LEU A C 1
ATOM 1303 O O . LEU A 1 165 ? -12.449 15.803 22.326 1.00 80.44 165 LEU A O 1
ATOM 1307 N N . LYS A 1 166 ? -13.392 13.868 22.936 1.00 72.06 166 LYS A N 1
ATOM 1308 C CA . LYS A 1 166 ? -14.629 14.473 23.461 1.00 72.06 166 LYS A CA 1
ATOM 1309 C C . LYS A 1 166 ? -14.471 15.101 24.852 1.00 72.06 166 LYS A C 1
ATOM 1311 O O . LYS A 1 166 ? -15.394 15.771 25.299 1.00 72.06 166 LYS A O 1
ATOM 1316 N N . PHE A 1 167 ? -13.367 14.827 25.549 1.00 61.91 167 PHE A N 1
ATOM 1317 C CA . PHE A 1 167 ? -13.065 15.373 26.879 1.00 61.91 167 PHE A CA 1
ATOM 1318 C C . PHE A 1 167 ? -12.079 16.554 26.842 1.00 61.91 167 PHE A C 1
ATOM 1320 O O . PHE A 1 167 ? -11.784 17.109 27.898 1.00 61.91 167 PHE A O 1
ATOM 1327 N N . LEU A 1 168 ? -11.564 16.905 25.661 1.00 57.75 168 LEU A N 1
ATOM 1328 C CA . LEU A 1 168 ? -10.765 18.107 25.405 1.00 57.75 168 LEU A CA 1
ATOM 1329 C C . LEU A 1 168 ? -11.664 19.188 24.802 1.00 57.75 168 LEU A C 1
ATOM 1331 O O . LEU A 1 168 ? -11.433 20.368 25.135 1.00 57.75 168 LEU A O 1
#

pLDDT: mean 85.14, std 8.13, range [57.75, 95.44]

Foldseek 3Di:
DVVVVVVLVVVLVPDLVSVPLCVLVLLVVQLVVCVVVVCVLQFLDDPPRDSDPVSLVVCLVVQLCCLQQPPACPSADDPVRNVLNVVSNVLVVLQVVLVVCCVPDDDDDPVLVVLVCVLSVQSSVCCSNPGGPVVSSVSNVVNNVSSSCSSCPPNVVVVVVVVVVVVD

Solvent-accessible surface area (backbone atoms only — not comparable to full-atom values): 9276 Å² total; per-residue (Å²): 111,70,67,59,52,52,52,52,53,52,53,25,72,75,38,72,94,48,29,73,84,44,50,40,42,52,31,38,50,50,42,52,53,42,41,72,72,71,38,50,88,50,34,67,87,66,85,87,73,49,62,37,71,67,47,48,59,70,44,37,66,58,26,23,48,42,35,68,37,52,44,39,78,85,68,46,91,45,76,70,44,43,54,51,4,49,54,22,41,52,5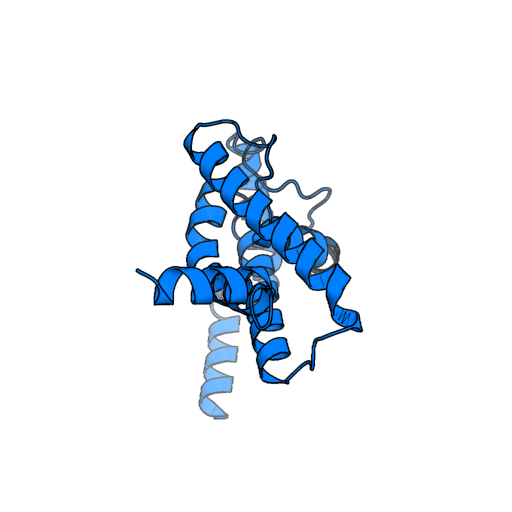1,47,54,48,43,55,54,41,59,76,45,42,91,79,77,61,85,87,49,74,68,56,52,51,51,48,50,51,38,46,52,50,18,24,53,45,30,53,64,40,33,40,47,74,60,40,64,59,58,38,62,80,40,44,66,61,48,50,49,61,45,40,61,94,28,70,66,48,54,52,50,54,54,56,61,75,76,109

Radius of gyration: 19.31 Å; Cα contacts (8 Å, |Δi|>4): 152; chains: 1; bounding box: 43×33×61 Å

Secondary structure (DSSP, 8-state):
-HHHHHHHHHHHHHSGGG-GGGHHHHHHHHHHHHIIIIIGGGB---TT--SSHHHHHHHHHHHHHHHHHPSPTT---SHHHHHHHHHHHHHHHHHHHHHHTHHHH----HHHHHHHHHHHHHHHHHHHH--BHHHHHHHGGGTHHHHHHHHHTT-HHHHHHHHHHTT-

Mean predicted aligned error: 7.55 Å